Protein AF-A0A1I7VSV8-F1 (afdb_monomer)

Organism: Loa loa (NCBI:txid7209)

Structure (mmCIF, N/CA/C/O backbone):
data_AF-A0A1I7VSV8-F1
#
_entry.id   AF-A0A1I7VSV8-F1
#
loop_
_atom_site.group_PDB
_atom_site.id
_atom_site.type_symbol
_atom_site.label_atom_id
_atom_site.label_alt_id
_atom_site.label_comp_id
_atom_site.label_asym_id
_atom_site.label_entity_id
_atom_site.label_seq_id
_atom_site.pdbx_PDB_ins_code
_atom_site.Cartn_x
_atom_site.Cartn_y
_atom_site.Cartn_z
_atom_site.occupancy
_atom_site.B_iso_or_equiv
_atom_site.auth_seq_id
_atom_site.auth_comp_id
_atom_site.auth_asym_id
_atom_site.auth_atom_id
_atom_site.pdbx_PDB_model_num
ATOM 1 N N . MET A 1 1 ? 3.706 11.942 -2.261 1.00 71.25 1 MET A N 1
ATOM 2 C CA . MET A 1 1 ? 4.588 10.833 -1.847 1.00 71.25 1 MET A CA 1
ATOM 3 C C . MET A 1 1 ? 5.882 10.939 -2.636 1.00 71.25 1 MET A C 1
ATOM 5 O O . MET A 1 1 ? 5.808 10.990 -3.861 1.00 71.25 1 MET A O 1
ATOM 9 N N . SER A 1 2 ? 7.027 11.057 -1.962 1.00 89.94 2 SER A N 1
ATOM 10 C CA . SER A 1 2 ? 8.352 11.017 -2.604 1.00 89.94 2 SER A CA 1
ATOM 11 C C . SER A 1 2 ? 8.777 9.574 -2.914 1.00 89.94 2 SER A C 1
ATOM 13 O O . SER A 1 2 ? 8.179 8.629 -2.397 1.00 89.94 2 SER A O 1
ATOM 15 N N . ALA A 1 3 ? 9.815 9.396 -3.738 1.00 86.56 3 ALA A N 1
ATOM 16 C CA . ALA A 1 3 ? 10.369 8.071 -4.034 1.00 86.56 3 ALA A CA 1
ATOM 17 C C . ALA A 1 3 ? 10.862 7.356 -2.759 1.00 86.56 3 ALA A C 1
ATOM 19 O O . ALA A 1 3 ? 10.538 6.195 -2.541 1.00 86.56 3 ALA A O 1
ATOM 20 N N . GLU A 1 4 ? 11.544 8.065 -1.856 1.00 88.31 4 GLU A N 1
ATOM 21 C CA . GLU A 1 4 ? 12.018 7.512 -0.576 1.00 88.31 4 GLU A CA 1
ATOM 22 C C . GLU A 1 4 ? 10.875 7.017 0.318 1.00 88.31 4 GLU A C 1
ATOM 24 O O . GLU A 1 4 ? 10.953 5.938 0.909 1.00 88.31 4 GLU A O 1
ATOM 29 N N . GLN A 1 5 ? 9.786 7.788 0.399 1.00 89.38 5 GLN A N 1
ATOM 30 C CA . GLN A 1 5 ? 8.603 7.393 1.163 1.00 89.38 5 GLN A CA 1
ATOM 31 C C . GLN A 1 5 ? 7.984 6.112 0.600 1.00 89.38 5 GLN A C 1
ATOM 33 O O . GLN A 1 5 ? 7.582 5.244 1.377 1.00 89.38 5 GLN A O 1
ATOM 38 N N . PHE A 1 6 ? 7.946 5.975 -0.730 1.00 88.62 6 PHE A N 1
ATOM 39 C CA . PHE A 1 6 ? 7.479 4.756 -1.382 1.00 88.62 6 PHE A CA 1
ATOM 40 C C . PHE A 1 6 ? 8.386 3.566 -1.072 1.00 88.62 6 PHE A C 1
ATOM 42 O O . PHE A 1 6 ? 7.878 2.536 -0.651 1.00 88.62 6 PHE A O 1
ATOM 49 N N . VAL A 1 7 ? 9.710 3.711 -1.194 1.00 88.69 7 VAL A N 1
ATOM 50 C CA . VAL A 1 7 ? 10.678 2.641 -0.882 1.00 88.69 7 VAL A CA 1
ATOM 51 C C . VAL A 1 7 ? 10.460 2.107 0.536 1.00 88.69 7 VAL A C 1
ATOM 53 O O . VAL A 1 7 ? 10.392 0.899 0.752 1.00 88.69 7 VAL A O 1
ATOM 56 N N . GLN A 1 8 ? 10.285 3.001 1.513 1.00 89.06 8 GLN A N 1
ATOM 57 C CA . GLN A 1 8 ? 10.024 2.612 2.900 1.00 89.06 8 GLN A CA 1
ATOM 58 C C . GLN A 1 8 ? 8.656 1.941 3.080 1.00 89.06 8 GLN A C 1
ATOM 60 O O . GLN A 1 8 ? 8.535 0.979 3.836 1.00 89.06 8 GLN A O 1
ATOM 65 N N . ALA A 1 9 ? 7.612 2.432 2.408 1.00 88.75 9 ALA A N 1
ATOM 66 C CA . ALA A 1 9 ? 6.293 1.803 2.437 1.00 88.75 9 ALA A CA 1
ATOM 67 C C . ALA A 1 9 ? 6.314 0.405 1.799 1.00 88.75 9 ALA A C 1
ATOM 69 O O . ALA A 1 9 ? 5.775 -0.538 2.371 1.00 88.75 9 ALA A O 1
ATOM 70 N N . PHE A 1 10 ? 7.001 0.257 0.669 1.00 87.44 10 PHE A N 1
ATOM 71 C CA . PHE A 1 10 ? 7.140 -0.995 -0.060 1.00 87.44 10 PHE A CA 1
ATOM 72 C C . PHE A 1 10 ? 7.936 -2.041 0.729 1.00 87.44 10 PHE A C 1
ATOM 74 O O . PHE A 1 10 ? 7.523 -3.194 0.817 1.00 87.44 10 PHE A O 1
ATOM 81 N N . ARG A 1 11 ? 9.007 -1.630 1.420 1.00 87.06 11 ARG A N 1
ATOM 82 C CA . ARG A 1 11 ? 9.724 -2.500 2.367 1.00 87.06 11 ARG A CA 1
ATOM 83 C C . ARG A 1 11 ? 8.808 -3.025 3.469 1.00 87.06 11 ARG A C 1
ATOM 85 O O . ARG A 1 11 ? 8.767 -4.227 3.696 1.00 87.06 11 ARG A O 1
ATOM 92 N N . ARG A 1 12 ? 8.015 -2.153 4.106 1.00 88.44 12 ARG A N 1
ATOM 93 C CA . ARG A 1 12 ? 7.027 -2.572 5.123 1.00 88.44 12 ARG A CA 1
ATOM 94 C C . ARG A 1 12 ? 5.955 -3.495 4.548 1.00 88.44 12 ARG A C 1
ATOM 96 O O . ARG A 1 12 ? 5.458 -4.358 5.261 1.00 88.44 12 ARG A O 1
ATOM 103 N N . PHE A 1 13 ? 5.576 -3.302 3.289 1.00 86.50 13 PHE A N 1
ATOM 104 C CA . PHE A 1 13 ? 4.630 -4.176 2.606 1.00 86.50 13 PHE A CA 1
ATOM 105 C C . PHE A 1 13 ? 5.204 -5.591 2.444 1.00 86.50 13 PHE A C 1
ATOM 107 O O . PHE A 1 13 ? 4.583 -6.540 2.917 1.00 86.50 13 PHE A O 1
ATOM 114 N N . ILE A 1 14 ? 6.418 -5.725 1.900 1.00 86.62 14 ILE A N 1
ATOM 115 C CA . ILE A 1 14 ? 7.077 -7.032 1.735 1.00 86.62 14 ILE A CA 1
ATOM 116 C C . ILE A 1 14 ? 7.343 -7.699 3.083 1.00 86.62 14 ILE A C 1
ATOM 118 O O . ILE A 1 14 ? 7.122 -8.893 3.211 1.00 86.62 14 ILE A O 1
ATOM 122 N N . SER A 1 15 ? 7.766 -6.952 4.108 1.00 86.44 15 SER A N 1
ATOM 123 C CA . SER A 1 15 ? 8.036 -7.534 5.431 1.00 86.44 15 SER A CA 1
ATOM 124 C C . SER A 1 15 ? 6.798 -8.116 6.122 1.00 86.44 15 SER A C 1
ATOM 126 O O . SER A 1 15 ? 6.954 -8.946 7.012 1.00 86.44 15 SER A O 1
ATOM 128 N N . ARG A 1 16 ? 5.585 -7.668 5.766 1.00 84.12 16 ARG A N 1
ATOM 129 C CA . ARG A 1 16 ? 4.329 -8.187 6.338 1.00 84.12 16 ARG A CA 1
ATOM 130 C C . ARG A 1 16 ? 3.775 -9.379 5.561 1.00 84.12 16 ARG A C 1
ATOM 132 O O . ARG A 1 16 ? 3.114 -10.224 6.150 1.00 84.12 16 ARG A O 1
ATOM 139 N N . GLY A 1 17 ? 4.004 -9.418 4.251 1.00 78.19 17 GLY A N 1
ATOM 140 C CA . GLY A 1 17 ? 3.478 -10.445 3.359 1.00 78.19 17 GLY A CA 1
ATOM 141 C C . GLY A 1 17 ? 4.569 -11.321 2.755 1.00 78.19 17 GLY A C 1
ATOM 142 O O . GLY A 1 17 ? 5.685 -11.425 3.255 1.00 78.19 17 GLY A O 1
ATOM 143 N N . LYS A 1 18 ? 4.232 -11.956 1.635 1.00 79.06 18 LYS A N 1
ATOM 144 C CA . LYS A 1 18 ? 5.231 -12.551 0.749 1.00 79.06 18 LYS A CA 1
ATOM 145 C C . LYS A 1 18 ? 5.656 -11.521 -0.286 1.00 79.06 18 LYS A C 1
ATOM 147 O O . LYS A 1 18 ? 4.865 -10.673 -0.697 1.00 79.06 18 LYS A O 1
ATOM 152 N N . GLN A 1 19 ? 6.902 -11.633 -0.723 1.00 82.62 19 GLN A N 1
ATOM 153 C CA . GLN A 1 19 ? 7.414 -10.865 -1.843 1.00 82.62 19 GLN A CA 1
ATOM 154 C C . GLN A 1 19 ? 6.573 -11.147 -3.104 1.00 82.62 19 GLN A C 1
ATOM 156 O O . GLN A 1 19 ? 6.453 -12.313 -3.493 1.00 82.62 19 GLN A O 1
ATOM 161 N N . PRO A 1 20 ? 5.960 -10.121 -3.724 1.00 85.81 20 PRO A N 1
ATOM 162 C CA . PRO A 1 20 ? 5.209 -10.306 -4.961 1.00 85.81 20 PRO A CA 1
ATOM 163 C C . PRO A 1 20 ? 6.163 -10.633 -6.113 1.00 85.81 20 PRO A C 1
ATOM 165 O O . PRO A 1 20 ? 7.250 -10.072 -6.182 1.00 85.81 20 PRO A O 1
ATOM 168 N N . GLN A 1 21 ? 5.739 -11.510 -7.023 1.00 86.00 21 GLN A N 1
ATOM 169 C CA . GLN A 1 21 ? 6.492 -11.823 -8.245 1.00 86.00 21 GLN A CA 1
ATOM 170 C C . GLN A 1 21 ? 6.194 -10.837 -9.375 1.00 86.00 21 GLN A C 1
ATOM 172 O O . GLN A 1 21 ? 7.080 -10.517 -10.148 1.00 86.00 21 GLN A O 1
ATOM 177 N N . TYR A 1 22 ? 4.962 -10.330 -9.443 1.00 87.44 22 TYR A N 1
ATOM 178 C CA . TYR A 1 22 ? 4.508 -9.410 -10.484 1.00 87.44 22 TYR A CA 1
ATOM 179 C C . TYR A 1 22 ? 3.991 -8.133 -9.842 1.00 87.44 22 TYR A C 1
ATOM 181 O O . TYR A 1 22 ? 3.173 -8.188 -8.916 1.00 87.44 22 TYR A O 1
ATOM 189 N N . LEU A 1 23 ? 4.459 -6.986 -10.321 1.00 88.69 23 LEU A N 1
ATOM 190 C CA . LEU A 1 23 ? 3.999 -5.689 -9.854 1.00 88.69 23 LEU A CA 1
ATOM 191 C C . LEU A 1 23 ? 3.627 -4.797 -11.024 1.00 88.69 23 LEU A C 1
ATOM 193 O O . LEU A 1 23 ? 4.460 -4.490 -11.871 1.00 88.69 23 LEU A O 1
ATOM 197 N N . THR A 1 24 ? 2.394 -4.304 -11.001 1.00 88.94 24 THR A N 1
ATOM 198 C CA . THR A 1 24 ? 1.894 -3.354 -11.993 1.00 88.94 24 THR A CA 1
ATOM 199 C C . THR A 1 24 ? 1.747 -1.971 -11.367 1.00 88.94 24 THR A C 1
ATOM 201 O O . THR A 1 24 ? 1.091 -1.817 -10.334 1.00 88.94 24 THR A O 1
ATOM 204 N N . PHE A 1 25 ? 2.322 -0.954 -12.006 1.00 88.62 25 PHE A N 1
ATOM 205 C CA . PHE A 1 25 ? 2.271 0.438 -11.557 1.00 88.62 25 PHE A CA 1
ATOM 206 C C . PHE A 1 25 ? 1.823 1.400 -12.660 1.00 88.62 25 PHE A C 1
ATOM 208 O O . PHE A 1 25 ? 1.896 1.104 -13.855 1.00 88.62 25 PHE A O 1
ATOM 215 N N . ASP A 1 26 ? 1.389 2.594 -12.251 1.00 88.50 26 ASP A N 1
ATOM 216 C CA . ASP A 1 26 ? 1.205 3.706 -13.177 1.00 88.50 26 ASP A CA 1
ATOM 217 C C . ASP A 1 26 ? 2.551 4.349 -13.571 1.00 88.50 26 ASP A C 1
ATOM 219 O O . ASP A 1 26 ? 3.574 4.178 -12.907 1.00 88.50 26 ASP A O 1
ATOM 223 N N . ASN A 1 27 ? 2.559 5.128 -14.656 1.00 85.94 27 ASN A N 1
ATOM 224 C CA . ASN A 1 27 ? 3.759 5.829 -15.138 1.00 85.94 27 ASN A CA 1
ATOM 225 C C . ASN A 1 27 ? 4.144 7.069 -14.307 1.00 85.94 27 ASN A C 1
ATOM 227 O O . ASN A 1 27 ? 4.776 8.000 -14.823 1.00 85.94 27 ASN A O 1
ATOM 231 N N . ALA A 1 28 ? 3.769 7.145 -13.027 1.00 85.69 28 ALA A N 1
ATOM 232 C CA . ALA A 1 28 ? 4.209 8.244 -12.184 1.00 85.69 28 ALA A CA 1
ATOM 233 C C . ALA A 1 28 ? 5.739 8.236 -12.049 1.00 85.69 28 ALA A C 1
ATOM 235 O O . ALA A 1 28 ? 6.355 7.256 -11.626 1.00 85.69 28 ALA A O 1
ATOM 236 N N . LYS A 1 29 ? 6.365 9.387 -12.329 1.00 87.50 29 LYS A N 1
ATOM 237 C CA . LYS A 1 29 ? 7.830 9.564 -12.268 1.00 87.50 29 LYS A CA 1
ATOM 238 C C . LYS A 1 29 ? 8.433 9.095 -10.939 1.00 87.50 29 LYS A C 1
ATOM 240 O O . LYS A 1 29 ? 9.511 8.515 -10.928 1.00 87.50 29 LYS A O 1
ATOM 245 N N . ASN A 1 30 ? 7.726 9.309 -9.828 1.00 87.62 30 ASN A N 1
ATOM 246 C CA . ASN A 1 30 ? 8.195 8.915 -8.499 1.00 87.62 30 ASN A CA 1
ATOM 247 C C . ASN A 1 30 ? 8.279 7.392 -8.332 1.00 87.62 30 ASN A 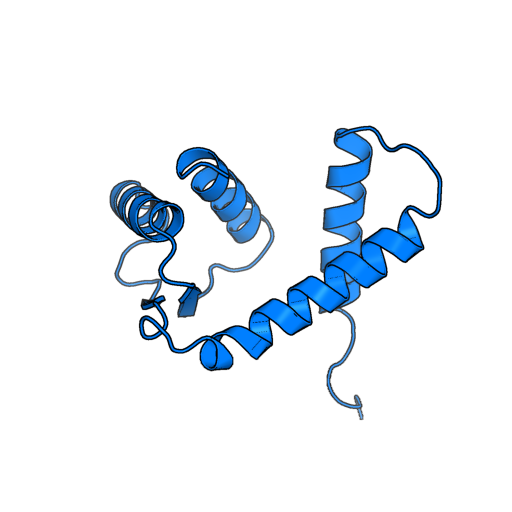C 1
ATOM 249 O O . ASN A 1 30 ? 9.185 6.925 -7.650 1.00 87.62 30 ASN A O 1
ATOM 253 N N . LEU A 1 31 ? 7.367 6.633 -8.950 1.00 85.50 31 LEU A N 1
ATOM 254 C CA . LEU A 1 31 ? 7.362 5.168 -8.905 1.00 85.50 31 LEU A CA 1
ATOM 255 C C . LEU A 1 31 ? 8.463 4.587 -9.790 1.00 85.50 31 LEU A C 1
ATOM 257 O O . LEU A 1 31 ? 9.165 3.682 -9.359 1.00 85.50 31 LEU A O 1
ATOM 261 N N . ILE A 1 32 ? 8.681 5.177 -10.968 1.00 86.31 32 ILE A N 1
ATOM 262 C CA . ILE A 1 32 ? 9.785 4.802 -11.865 1.00 86.31 32 ILE A CA 1
ATOM 263 C C . ILE A 1 32 ? 11.143 5.040 -11.191 1.00 86.31 32 ILE A C 1
ATOM 265 O O . ILE A 1 32 ? 12.055 4.227 -11.305 1.00 86.31 32 ILE A O 1
ATOM 269 N N . THR A 1 33 ? 11.311 6.159 -10.483 1.00 87.88 33 THR A N 1
ATOM 270 C CA . THR A 1 33 ? 12.543 6.404 -9.723 1.00 87.88 33 THR A CA 1
ATOM 271 C C . THR A 1 33 ? 12.676 5.421 -8.563 1.00 87.88 33 THR A C 1
ATOM 273 O O . THR A 1 33 ? 13.759 4.899 -8.322 1.00 87.88 33 THR A O 1
ATOM 276 N N . ALA A 1 34 ? 11.588 5.144 -7.844 1.00 86.88 34 ALA A N 1
ATOM 277 C CA . ALA A 1 34 ? 11.636 4.260 -6.689 1.00 86.88 34 ALA A CA 1
ATOM 278 C C . ALA A 1 34 ? 11.884 2.787 -7.053 1.00 86.88 34 ALA A C 1
ATOM 280 O O . ALA A 1 34 ? 12.579 2.107 -6.302 1.00 86.88 34 ALA A O 1
ATOM 281 N N . SER A 1 35 ? 11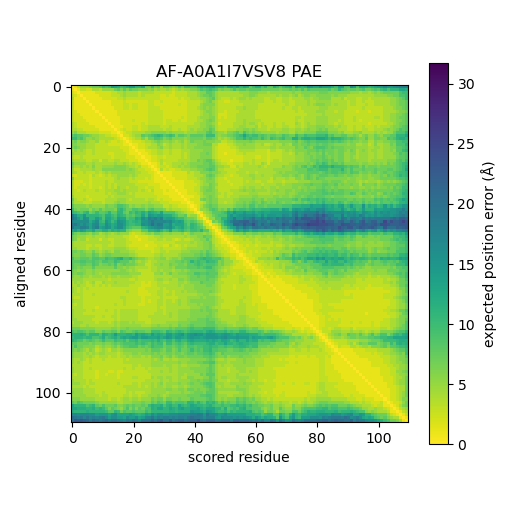.375 2.304 -8.192 1.00 84.44 35 SER A N 1
ATOM 282 C CA . SER A 1 35 ? 11.656 0.944 -8.672 1.00 84.44 35 SER A CA 1
ATOM 283 C C . SER A 1 35 ? 13.146 0.753 -8.947 1.00 84.44 35 SER A C 1
ATOM 285 O O . SER A 1 35 ? 13.729 -0.223 -8.485 1.00 84.44 35 SER A O 1
ATOM 287 N N . LYS A 1 36 ? 13.800 1.738 -9.579 1.00 84.62 36 LYS A N 1
ATOM 288 C CA . LYS A 1 36 ? 15.258 1.735 -9.787 1.00 84.62 36 LYS A CA 1
ATOM 289 C C . LYS A 1 36 ? 16.024 1.662 -8.466 1.00 84.62 36 LYS A C 1
ATOM 291 O O . LYS A 1 36 ? 16.894 0.814 -8.315 1.00 84.62 36 LYS A O 1
ATOM 296 N N . VAL A 1 37 ? 15.641 2.483 -7.485 1.00 86.62 37 VAL A N 1
ATOM 297 C CA . VAL A 1 37 ? 16.261 2.478 -6.146 1.00 86.62 37 VAL A CA 1
ATOM 298 C C . VAL A 1 37 ? 16.081 1.128 -5.441 1.00 86.62 37 VAL A C 1
ATOM 300 O O . VAL A 1 37 ? 16.988 0.656 -4.757 1.00 86.62 37 VAL A O 1
ATOM 303 N N . LEU A 1 38 ? 14.919 0.486 -5.584 1.00 82.31 38 LEU A N 1
ATOM 304 C CA . LEU A 1 38 ? 14.648 -0.814 -4.966 1.00 82.31 38 LEU A CA 1
ATOM 305 C C . LEU A 1 38 ? 15.502 -1.930 -5.565 1.00 82.31 38 LEU A C 1
ATOM 307 O O . LEU A 1 38 ? 16.055 -2.725 -4.800 1.00 82.31 38 LEU A O 1
ATOM 311 N N . VAL A 1 39 ? 15.650 -1.925 -6.890 1.00 79.12 39 VAL A N 1
ATOM 312 C CA . VAL A 1 39 ? 16.527 -2.832 -7.637 1.00 79.12 39 VAL A CA 1
ATOM 313 C C . VAL A 1 39 ? 17.988 -2.639 -7.230 1.00 79.12 39 VAL A C 1
ATOM 315 O O . VAL A 1 39 ? 18.664 -3.601 -6.878 1.00 79.12 39 VAL A O 1
ATOM 318 N N . GLU A 1 40 ? 18.467 -1.394 -7.180 1.00 79.81 40 GLU A N 1
ATOM 319 C CA . GLU A 1 40 ? 19.838 -1.070 -6.755 1.00 79.81 40 GLU A CA 1
ATOM 320 C C . GLU A 1 40 ? 20.117 -1.476 -5.300 1.00 79.81 40 GLU A C 1
ATOM 322 O O . GLU A 1 40 ? 21.230 -1.865 -4.958 1.00 79.81 40 GLU A O 1
ATOM 327 N N . SER A 1 41 ? 19.104 -1.411 -4.431 1.00 74.25 41 SER A N 1
ATOM 328 C CA . SER A 1 41 ? 19.241 -1.758 -3.014 1.00 74.25 41 SER A CA 1
ATOM 329 C C . SER A 1 41 ? 19.212 -3.262 -2.710 1.00 74.25 41 SER A C 1
ATOM 331 O O . SER A 1 41 ? 19.234 -3.628 -1.535 1.00 74.25 41 SER A O 1
ATOM 333 N N . GLY A 1 42 ? 19.091 -4.129 -3.725 1.00 68.88 42 GLY A N 1
ATOM 334 C CA . GLY A 1 42 ? 19.017 -5.588 -3.561 1.00 68.88 42 GLY A CA 1
ATOM 335 C C . GLY A 1 42 ? 17.764 -6.089 -2.828 1.00 68.88 42 GLY A C 1
ATOM 336 O O . GLY A 1 42 ? 17.651 -7.267 -2.526 1.00 68.88 42 GLY A O 1
ATOM 337 N N . THR A 1 43 ? 16.807 -5.203 -2.520 1.00 64.56 43 THR A N 1
ATOM 338 C CA . THR A 1 43 ? 15.524 -5.574 -1.886 1.00 64.56 43 THR A CA 1
ATOM 339 C C . THR A 1 43 ? 14.550 -6.181 -2.904 1.00 64.56 43 THR A C 1
ATOM 341 O O . THR A 1 43 ? 13.625 -6.899 -2.541 1.00 64.56 43 THR A O 1
ATOM 344 N N . ALA A 1 44 ? 14.752 -5.863 -4.180 1.00 60.84 44 ALA A N 1
ATOM 345 C CA . ALA A 1 44 ? 14.056 -6.439 -5.314 1.00 60.84 44 ALA A CA 1
ATOM 346 C C . ALA A 1 44 ? 15.135 -6.934 -6.280 1.00 60.84 44 ALA A C 1
ATOM 348 O O . ALA A 1 44 ? 15.531 -6.208 -7.188 1.00 60.84 44 ALA A O 1
ATOM 349 N N . GLU A 1 45 ? 15.696 -8.119 -6.034 1.00 57.41 45 GLU A N 1
ATOM 350 C CA . GLU A 1 45 ? 16.580 -8.739 -7.024 1.00 57.41 45 GLU A CA 1
ATOM 351 C C . GLU A 1 45 ? 15.794 -8.853 -8.338 1.00 57.41 45 GLU A C 1
ATOM 353 O O . GLU A 1 45 ? 14.681 -9.384 -8.339 1.00 57.41 45 GLU A O 1
ATOM 358 N N . ASN A 1 46 ? 16.338 -8.326 -9.442 1.00 52.41 46 ASN A N 1
ATOM 359 C CA . ASN A 1 46 ? 15.671 -8.287 -10.756 1.00 52.41 46 ASN A CA 1
ATOM 360 C C . ASN A 1 46 ? 15.189 -9.664 -11.242 1.00 52.41 46 ASN A C 1
ATOM 362 O O . ASN A 1 46 ? 14.329 -9.733 -12.108 1.00 52.41 46 ASN A O 1
ATOM 366 N N . GLU A 1 47 ? 15.731 -10.753 -10.696 1.00 55.22 47 GLU A N 1
ATOM 367 C CA . GLU A 1 47 ? 15.336 -12.126 -11.026 1.00 55.22 47 GLU A CA 1
ATOM 368 C C . GLU A 1 47 ? 14.073 -12.593 -10.277 1.00 55.22 47 GLU A C 1
ATOM 370 O O . GLU A 1 47 ? 13.526 -13.649 -10.581 1.00 55.22 47 GLU A O 1
ATOM 375 N N . THR A 1 48 ? 13.597 -11.819 -9.295 1.00 67.62 48 THR A N 1
ATOM 376 C CA . THR A 1 48 ? 12.514 -12.216 -8.377 1.00 67.62 48 THR A CA 1
ATOM 377 C C . THR A 1 48 ? 11.243 -11.373 -8.490 1.00 67.62 48 THR A C 1
ATOM 379 O O . THR A 1 48 ? 10.212 -11.780 -7.953 1.00 67.62 48 THR A O 1
ATOM 382 N N . MET A 1 49 ? 11.297 -10.209 -9.150 1.00 79.81 49 MET A N 1
ATOM 383 C CA . MET A 1 49 ? 10.155 -9.304 -9.320 1.00 79.81 49 MET A CA 1
ATOM 384 C C . MET A 1 49 ? 10.096 -8.723 -10.737 1.00 79.81 49 MET A C 1
ATOM 386 O O . MET A 1 49 ? 10.980 -7.965 -11.135 1.00 79.81 49 MET A O 1
ATOM 390 N N . ASP A 1 50 ? 8.994 -8.970 -11.436 1.00 84.38 50 ASP A N 1
ATOM 391 C CA . ASP A 1 50 ? 8.671 -8.370 -12.725 1.00 84.38 50 ASP A CA 1
ATOM 392 C C . ASP A 1 50 ? 7.906 -7.055 -12.521 1.00 84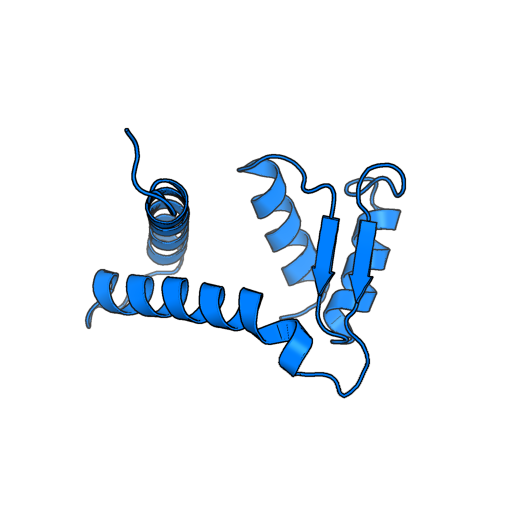.38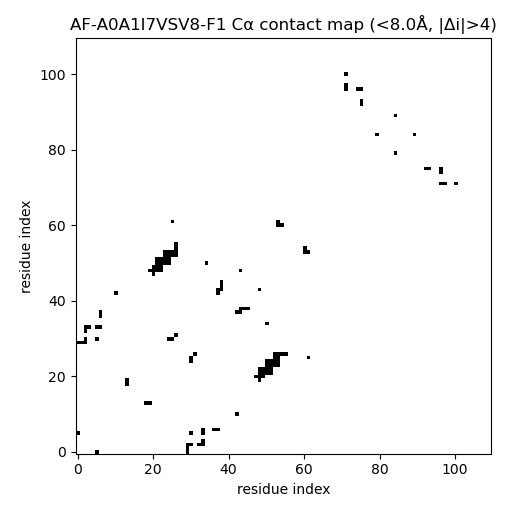 50 ASP A C 1
ATOM 394 O O . ASP A 1 50 ? 6.764 -7.033 -12.049 1.00 84.38 50 ASP A O 1
ATOM 398 N N . TRP A 1 51 ? 8.551 -5.940 -12.872 1.00 85.38 51 TRP A N 1
ATOM 399 C CA . TRP A 1 51 ? 7.973 -4.597 -12.794 1.00 85.38 51 TRP A CA 1
ATOM 400 C C . TRP A 1 51 ? 7.350 -4.206 -14.136 1.00 85.38 51 TRP A C 1
ATOM 402 O O . TRP A 1 51 ? 8.060 -3.950 -15.108 1.00 85.38 51 TRP A O 1
ATOM 412 N N . GLU A 1 52 ? 6.026 -4.087 -14.175 1.00 88.19 52 GLU A N 1
ATOM 413 C CA . GLU A 1 52 ? 5.271 -3.635 -15.339 1.00 88.19 52 GLU A CA 1
ATOM 414 C C . GLU A 1 52 ? 4.686 -2.238 -15.097 1.00 88.19 52 GLU A C 1
ATOM 416 O O . GLU A 1 52 ? 4.031 -1.969 -14.089 1.00 88.19 52 GLU A O 1
ATOM 421 N N . PHE A 1 53 ? 4.896 -1.334 -16.051 1.00 89.44 53 PHE A N 1
ATOM 422 C CA . PHE A 1 53 ? 4.264 -0.020 -16.055 1.00 89.44 53 PHE A CA 1
ATOM 423 C C . PHE A 1 53 ? 3.190 0.017 -17.138 1.00 89.44 53 PHE A C 1
ATOM 425 O O . PHE A 1 53 ? 3.443 -0.383 -18.275 1.00 89.44 53 PHE A O 1
ATOM 432 N N . ILE A 1 54 ? 1.996 0.507 -16.795 1.00 90.06 54 ILE A N 1
ATOM 433 C CA . ILE A 1 54 ? 0.882 0.597 -17.753 1.00 90.06 54 ILE A CA 1
ATOM 434 C C . ILE A 1 54 ? 1.248 1.467 -18.960 1.00 90.06 54 ILE A C 1
ATOM 436 O O . ILE A 1 54 ? 2.162 2.288 -18.909 1.00 90.06 54 ILE A O 1
ATOM 440 N N . THR A 1 55 ? 0.496 1.359 -20.051 1.00 88.88 55 THR A N 1
ATOM 441 C CA . THR A 1 55 ? 0.734 2.199 -21.229 1.00 88.88 55 THR A CA 1
ATOM 442 C C . THR A 1 55 ? 0.409 3.670 -20.909 1.00 88.88 55 THR A C 1
ATOM 444 O O . THR A 1 55 ? -0.644 3.956 -20.327 1.00 88.88 55 THR A O 1
ATOM 447 N N . PRO A 1 56 ? 1.273 4.646 -21.265 1.00 86.06 56 PRO A N 1
ATOM 448 C CA . PRO A 1 56 ? 0.952 6.061 -21.094 1.00 86.06 56 PRO A CA 1
ATOM 449 C C . PRO A 1 56 ? -0.369 6.418 -21.788 1.00 86.06 56 PRO A C 1
ATOM 451 O O . PRO A 1 56 ? -0.554 6.131 -22.966 1.00 86.06 56 PRO A O 1
ATOM 454 N N . GLY A 1 57 ? -1.292 7.054 -21.062 1.00 81.88 57 GLY A N 1
ATOM 455 C CA . GLY A 1 57 ? -2.604 7.422 -21.606 1.00 81.88 57 GLY A CA 1
ATOM 456 C C . GLY A 1 57 ? -3.637 6.289 -21.640 1.00 81.88 57 GLY A C 1
ATOM 457 O O . GLY A 1 57 ? -4.710 6.494 -22.202 1.00 81.88 57 GLY A O 1
ATOM 458 N N . ALA A 1 58 ? -3.358 5.139 -21.011 1.00 86.38 58 ALA A N 1
ATOM 459 C CA . ALA A 1 58 ? -4.288 4.017 -20.876 1.00 86.38 58 ALA A CA 1
ATOM 460 C C . ALA A 1 58 ? -4.838 3.860 -19.438 1.00 86.38 58 ALA A C 1
ATOM 462 O O . ALA A 1 58 ? -4.518 2.884 -18.756 1.00 86.38 58 ALA A O 1
ATOM 463 N N . PRO A 1 59 ? -5.680 4.790 -18.936 1.00 80.81 59 PRO A N 1
ATOM 464 C CA . PRO A 1 59 ? -6.156 4.765 -17.547 1.00 80.81 59 PRO A CA 1
ATOM 465 C C . PRO A 1 59 ? -6.999 3.526 -17.210 1.00 80.81 59 PRO A C 1
ATOM 467 O O . PRO A 1 59 ? -7.050 3.112 -16.058 1.00 80.81 59 PRO A O 1
ATOM 470 N N . TRP A 1 60 ? -7.625 2.888 -18.204 1.00 85.94 60 TRP A N 1
ATOM 471 C CA . TRP A 1 60 ? -8.439 1.685 -17.995 1.00 85.94 60 TRP A CA 1
ATOM 472 C C . TRP A 1 60 ? -7.630 0.494 -17.464 1.00 85.94 60 TRP A C 1
ATOM 474 O O . TRP A 1 60 ? -8.191 -0.346 -16.764 1.00 85.94 60 TRP A O 1
ATOM 484 N N . GLN A 1 61 ? -6.319 0.433 -17.738 1.00 87.19 61 GLN A N 1
ATOM 485 C CA . GLN A 1 61 ? -5.437 -0.603 -17.184 1.00 87.19 61 GLN A CA 1
ATOM 486 C C . GLN A 1 61 ? -5.302 -0.485 -15.658 1.00 87.19 61 GLN A C 1
ATOM 488 O O . GLN A 1 61 ? -4.954 -1.457 -14.995 1.00 87.19 61 GLN A O 1
ATOM 493 N N . GLY A 1 62 ? -5.618 0.684 -15.093 1.00 87.94 62 GLY A N 1
ATOM 494 C CA . GLY A 1 62 ? -5.531 0.942 -13.663 1.00 87.94 62 GLY A CA 1
ATOM 495 C C . GLY A 1 62 ? -6.772 0.619 -12.837 1.00 87.94 62 GLY A C 1
ATOM 496 O O . GLY A 1 62 ? -6.724 0.665 -11.607 1.00 87.94 62 GLY A O 1
ATOM 497 N N . GLY A 1 63 ? -7.885 0.253 -13.480 1.00 90.31 63 GLY A N 1
ATOM 498 C CA . GLY A 1 63 ? -9.178 0.140 -12.800 1.00 90.31 63 GLY A CA 1
ATOM 499 C C . GLY A 1 63 ? -9.196 -0.860 -11.637 1.00 90.31 63 GLY A C 1
ATOM 500 O O . GLY A 1 63 ? -9.904 -0.649 -10.652 1.00 90.31 63 GLY A O 1
ATOM 501 N N . VAL A 1 64 ? -8.393 -1.927 -11.706 1.00 88.50 64 VAL A N 1
ATOM 502 C CA . VAL A 1 64 ? -8.332 -2.962 -10.660 1.00 88.50 64 VAL A CA 1
ATOM 503 C C . VAL A 1 64 ? -7.743 -2.409 -9.360 1.00 88.50 64 VAL A C 1
ATOM 505 O O . VAL A 1 64 ? -8.379 -2.511 -8.306 1.00 88.50 64 VAL A O 1
ATOM 508 N N . TYR A 1 65 ? -6.562 -1.781 -9.411 1.00 89.50 65 TYR A N 1
ATOM 509 C CA . TYR A 1 65 ? -5.960 -1.209 -8.205 1.00 89.50 65 TYR A CA 1
ATOM 510 C C . TYR A 1 65 ? -6.744 0.016 -7.713 1.00 89.50 65 TYR A C 1
ATOM 512 O O . TYR A 1 65 ? -6.866 0.210 -6.505 1.00 89.50 65 TYR A O 1
ATOM 520 N N . GLU A 1 66 ? -7.355 0.807 -8.602 1.00 92.12 66 GLU A N 1
ATOM 521 C CA . GLU A 1 66 ? -8.233 1.917 -8.207 1.00 92.12 66 GLU A CA 1
ATOM 522 C C . GLU A 1 66 ? -9.462 1.419 -7.441 1.00 92.12 66 GLU A C 1
ATOM 524 O O . GLU A 1 66 ? -9.844 1.993 -6.413 1.00 92.12 66 GLU A O 1
ATOM 529 N N . ARG A 1 67 ? -10.054 0.307 -7.893 1.00 92.88 67 ARG A N 1
ATOM 530 C CA . ARG A 1 67 ? -11.168 -0.341 -7.202 1.00 92.88 67 ARG A CA 1
ATOM 531 C C . ARG A 1 67 ? -10.755 -0.820 -5.813 1.00 92.88 67 ARG A C 1
ATOM 533 O O . ARG A 1 67 ? -11.488 -0.554 -4.859 1.00 92.88 67 ARG A O 1
ATOM 540 N N . MET A 1 68 ? -9.588 -1.453 -5.684 1.00 91.75 68 MET A N 1
ATOM 541 C CA . MET A 1 68 ? -9.047 -1.890 -4.389 1.00 91.75 68 MET A CA 1
ATOM 542 C C . MET A 1 68 ? -8.772 -0.715 -3.447 1.00 91.75 68 MET A C 1
ATOM 544 O O . MET A 1 68 ? -9.178 -0.747 -2.286 1.00 91.75 68 MET A O 1
ATOM 548 N N . VAL A 1 69 ? -8.190 0.379 -3.950 1.00 92.94 69 VAL A N 1
ATOM 549 C CA . VAL A 1 69 ? -8.018 1.622 -3.179 1.00 92.94 69 VAL A CA 1
ATOM 550 C C . VAL A 1 69 ? -9.369 2.156 -2.692 1.00 92.94 69 VAL A C 1
ATOM 552 O O . VAL A 1 69 ? -9.477 2.631 -1.559 1.00 92.94 69 VAL A O 1
ATOM 555 N N . GLY A 1 70 ? -10.415 2.057 -3.516 1.00 95.25 70 GLY A N 1
ATOM 556 C CA . GLY A 1 70 ? -11.784 2.399 -3.135 1.00 95.25 70 GLY A CA 1
ATOM 557 C C . GLY A 1 70 ? -12.319 1.553 -1.974 1.00 95.25 70 GLY A C 1
ATOM 558 O O . GLY A 1 70 ? -12.910 2.108 -1.046 1.00 95.25 70 GLY A O 1
ATOM 559 N N . VAL A 1 71 ? -12.073 0.239 -1.988 1.00 94.19 71 VAL A N 1
ATOM 560 C CA . VAL A 1 71 ? -12.449 -0.673 -0.892 1.00 94.19 71 VAL A CA 1
ATOM 561 C C . VAL A 1 71 ? -11.741 -0.278 0.402 1.00 94.19 71 VAL A C 1
ATOM 563 O O . VAL A 1 71 ? -12.413 -0.038 1.404 1.00 94.19 71 VAL A O 1
ATOM 566 N N . VAL A 1 72 ? -10.415 -0.108 0.370 1.00 94.00 72 VAL A N 1
ATOM 567 C CA . VAL A 1 72 ? -9.615 0.268 1.549 1.00 94.00 72 VAL A CA 1
ATOM 568 C C . VAL A 1 72 ? -10.081 1.605 2.127 1.00 94.00 72 VAL A C 1
ATOM 570 O O . VAL A 1 72 ? -10.362 1.700 3.320 1.00 94.00 72 VAL A O 1
ATOM 573 N N . LYS A 1 73 ? -10.234 2.642 1.291 1.00 93.75 73 LYS A N 1
ATOM 574 C CA . LYS A 1 73 ? -10.712 3.964 1.736 1.00 93.75 73 LYS A CA 1
ATOM 575 C C . LYS A 1 73 ? -12.122 3.901 2.316 1.00 93.75 73 LYS A C 1
ATOM 577 O O . LYS A 1 73 ? -12.411 4.588 3.295 1.00 93.75 73 LYS A O 1
ATOM 582 N N . GLY A 1 74 ? -13.000 3.100 1.714 1.00 95.00 74 GLY A N 1
ATOM 583 C CA . GLY A 1 74 ? -14.359 2.888 2.200 1.00 95.00 74 GLY A CA 1
ATOM 584 C C . GLY A 1 74 ? -14.377 2.235 3.581 1.00 95.00 74 GLY A C 1
ATOM 585 O O . GLY A 1 74 ? -15.059 2.732 4.478 1.00 95.00 74 GLY A O 1
ATOM 586 N N . SER A 1 75 ? -13.602 1.166 3.765 1.00 94.12 75 SER A N 1
ATOM 587 C CA . SER A 1 75 ? -13.457 0.480 5.052 1.00 94.12 75 SER A CA 1
ATOM 588 C C . SER A 1 75 ? -12.832 1.389 6.106 1.00 94.12 75 SER A C 1
ATOM 590 O O . SER A 1 75 ? -13.368 1.502 7.206 1.00 94.12 75 SER A O 1
ATOM 592 N N . LEU A 1 76 ? -11.786 2.136 5.742 1.00 93.94 76 LEU A N 1
ATOM 593 C CA . LEU A 1 76 ? -11.143 3.104 6.624 1.00 93.94 76 LEU A CA 1
ATOM 594 C C . LEU A 1 76 ? -12.131 4.182 7.080 1.00 93.94 76 LEU A C 1
ATOM 596 O O . LEU A 1 76 ? -12.272 4.427 8.271 1.00 93.94 76 LEU A O 1
ATOM 600 N N . ARG A 1 77 ? -12.897 4.784 6.162 1.00 93.19 77 ARG A N 1
ATOM 601 C CA . ARG A 1 77 ? -13.901 5.800 6.519 1.00 93.19 77 ARG A CA 1
ATOM 602 C C . ARG A 1 77 ? -14.967 5.258 7.477 1.00 93.19 77 ARG A C 1
ATOM 604 O O . ARG A 1 77 ? -15.385 5.981 8.378 1.00 93.19 77 ARG A O 1
ATOM 611 N N . LYS A 1 78 ? -15.401 4.008 7.288 1.00 92.69 78 LYS A N 1
ATOM 612 C CA . LYS A 1 78 ? -16.363 3.343 8.181 1.00 92.69 78 LYS A CA 1
ATOM 613 C C . LYS A 1 78 ? -15.764 3.054 9.557 1.00 92.69 78 LYS A C 1
ATOM 615 O O . LYS A 1 78 ? -16.456 3.249 10.548 1.00 92.69 78 LYS A O 1
ATOM 620 N N . ALA A 1 79 ? -14.503 2.631 9.614 1.00 91.88 79 ALA A N 1
ATOM 621 C CA . ALA A 1 79 ? -13.825 2.307 10.864 1.00 91.88 79 ALA A CA 1
ATOM 622 C C . ALA A 1 79 ? -13.480 3.558 11.696 1.00 91.88 79 ALA A C 1
ATOM 624 O O . ALA A 1 79 ? -13.679 3.568 12.907 1.00 91.88 79 ALA A O 1
ATOM 625 N N . ILE A 1 80 ? -13.017 4.636 11.051 1.00 93.56 80 ILE A N 1
ATOM 626 C CA . ILE A 1 80 ? -12.666 5.900 11.724 1.00 93.56 80 ILE A CA 1
ATOM 627 C C . ILE A 1 80 ? -13.920 6.653 12.204 1.00 93.56 80 ILE A C 1
ATOM 629 O O . ILE A 1 80 ? -13.942 7.226 13.299 1.00 93.56 80 ILE A O 1
ATOM 633 N N . GLY A 1 81 ? -14.965 6.700 11.372 1.00 89.19 81 GLY A N 1
ATOM 634 C CA . GLY A 1 81 ? -16.137 7.536 11.620 1.00 89.19 81 GLY A CA 1
ATOM 635 C C . GLY A 1 81 ? -15.780 9.028 11.629 1.00 89.19 81 GLY A C 1
ATOM 636 O O . GLY A 1 81 ? -15.261 9.554 10.646 1.00 89.19 81 GLY A O 1
ATOM 637 N N . THR A 1 82 ? -16.079 9.720 12.732 1.00 88.38 82 THR A N 1
ATOM 638 C CA . THR A 1 82 ? -15.828 11.164 12.922 1.00 88.38 82 THR A CA 1
ATOM 639 C C . THR A 1 82 ? -14.689 11.469 13.900 1.00 88.38 82 THR A C 1
ATOM 641 O O . THR A 1 82 ? -14.449 12.633 14.219 1.00 88.38 82 THR A O 1
ATOM 644 N N . LYS A 1 83 ? -13.987 10.446 14.404 1.00 85.88 83 LYS A N 1
ATOM 645 C CA . LYS A 1 83 ? -12.950 10.621 15.427 1.00 85.88 83 LYS A CA 1
ATOM 646 C C . LYS A 1 83 ? -11.618 11.053 14.799 1.00 85.88 83 LYS A C 1
ATOM 648 O O . LYS A 1 83 ? -11.202 10.455 13.806 1.00 85.88 83 LYS A O 1
ATOM 653 N N . PRO A 1 84 ? -10.912 12.042 15.374 1.00 85.69 84 PRO A N 1
ATOM 654 C CA . PRO A 1 84 ? -9.534 12.305 14.992 1.00 85.69 84 PRO A CA 1
ATOM 655 C C . PRO A 1 84 ? -8.647 11.155 15.485 1.00 85.69 84 PRO A C 1
ATOM 657 O O . PRO A 1 84 ? -8.722 10.766 16.650 1.00 85.69 84 PRO A O 1
ATOM 660 N N . LEU A 1 85 ? -7.805 10.623 14.602 1.00 88.50 85 LEU A N 1
ATOM 661 C CA . LEU A 1 85 ? -6.824 9.593 14.937 1.00 88.50 85 LEU A CA 1
ATOM 662 C C . LEU A 1 85 ? -5.426 10.186 14.944 1.00 88.50 85 LEU A C 1
ATOM 664 O O . LEU A 1 85 ? -5.076 11.018 14.102 1.00 88.50 85 LEU A O 1
ATOM 668 N N . ASN A 1 86 ? -4.617 9.724 15.891 1.00 93.38 86 ASN A N 1
ATOM 669 C CA . ASN A 1 86 ? -3.192 9.992 15.862 1.00 93.38 86 ASN A CA 1
ATOM 670 C C . ASN A 1 86 ? -2.518 9.095 14.796 1.00 93.38 86 ASN A C 1
ATOM 672 O O . ASN A 1 86 ? -3.096 8.125 14.303 1.00 93.38 86 ASN A O 1
ATOM 676 N N . ASN A 1 87 ? -1.273 9.409 14.431 1.00 89.69 87 ASN A N 1
ATOM 677 C CA . ASN A 1 87 ? -0.570 8.665 13.381 1.00 89.69 87 ASN A CA 1
ATOM 678 C C . ASN A 1 87 ? -0.311 7.189 13.746 1.00 89.69 87 ASN A C 1
ATOM 680 O O . ASN A 1 87 ? -0.262 6.345 12.860 1.00 89.69 87 ASN A O 1
ATOM 684 N N . ARG A 1 88 ? -0.138 6.868 15.035 1.00 92.81 88 ARG A N 1
ATOM 685 C CA . ARG A 1 88 ? 0.102 5.487 15.484 1.00 92.81 88 ARG A CA 1
ATOM 686 C C . ARG A 1 88 ? -1.160 4.646 15.331 1.00 92.81 88 ARG A C 1
ATOM 688 O O . ARG A 1 88 ? -1.102 3.595 14.708 1.00 92.81 88 ARG A O 1
ATOM 695 N N . ASP A 1 89 ? -2.285 5.161 15.811 1.00 92.25 89 ASP A N 1
ATOM 696 C CA . ASP A 1 89 ? -3.588 4.511 15.722 1.00 92.25 89 ASP A CA 1
ATOM 697 C C . ASP A 1 89 ? -3.997 4.326 14.258 1.00 92.25 89 ASP A C 1
ATOM 699 O O . ASP A 1 89 ? -4.531 3.284 13.894 1.00 92.25 89 ASP A O 1
ATOM 703 N N . LEU A 1 90 ? -3.695 5.303 13.391 1.00 91.94 90 LEU A N 1
ATOM 704 C CA . LEU A 1 90 ? -3.943 5.175 11.955 1.00 91.94 90 LEU A CA 1
ATOM 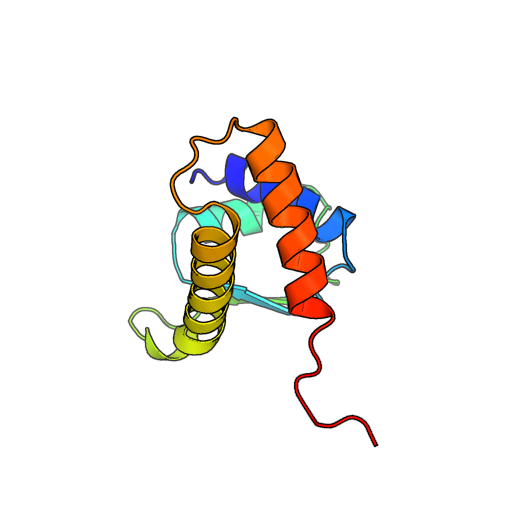705 C C . LEU A 1 90 ? -3.127 4.035 11.331 1.00 91.94 90 LEU A C 1
ATOM 707 O O . LEU A 1 90 ? -3.663 3.284 10.521 1.00 91.94 90 LEU A O 1
ATOM 711 N N . ILE A 1 91 ? -1.846 3.900 11.689 1.00 90.94 91 ILE A N 1
ATOM 712 C CA . ILE A 1 91 ? -0.997 2.809 11.191 1.00 90.94 91 ILE A CA 1
ATOM 713 C C . ILE A 1 91 ? -1.552 1.458 11.648 1.00 90.94 91 ILE A C 1
ATOM 715 O O . ILE A 1 91 ? -1.685 0.562 10.818 1.00 90.94 91 ILE A O 1
ATOM 719 N N . THR A 1 92 ? -1.908 1.324 12.928 1.00 92.62 92 THR A N 1
ATOM 720 C CA . THR A 1 92 ? -2.514 0.096 13.462 1.00 92.62 92 THR A CA 1
ATOM 721 C C . THR A 1 92 ? -3.801 -0.244 12.719 1.00 92.62 92 THR A C 1
ATOM 723 O O . THR A 1 92 ? -3.931 -1.349 12.202 1.00 92.62 92 THR A O 1
ATOM 726 N N . LEU A 1 93 ? -4.695 0.732 12.559 1.00 93.69 93 LEU A N 1
ATOM 727 C CA . LEU A 1 93 ? -5.969 0.532 11.878 1.00 93.69 93 LEU A CA 1
ATOM 728 C C . LEU A 1 93 ? -5.793 0.106 10.416 1.00 93.69 93 LEU A C 1
ATOM 730 O O . LEU A 1 93 ? -6.543 -0.723 9.912 1.00 93.69 93 LEU A O 1
ATOM 734 N N . VAL A 1 94 ? -4.808 0.668 9.711 1.00 92.69 94 VAL A N 1
ATOM 735 C CA . VAL A 1 94 ? -4.511 0.264 8.329 1.00 92.69 94 VAL A CA 1
ATOM 736 C C . VAL A 1 94 ? -4.034 -1.187 8.269 1.00 92.69 94 VAL A C 1
ATOM 738 O O . VAL A 1 94 ? -4.408 -1.888 7.335 1.00 92.69 94 VAL A O 1
ATOM 741 N N . ILE A 1 95 ? -3.245 -1.644 9.245 1.00 92.38 95 ILE A N 1
ATOM 742 C CA . ILE A 1 95 ? -2.779 -3.036 9.305 1.00 92.38 95 ILE A CA 1
ATOM 743 C C . ILE A 1 95 ? -3.948 -3.988 9.584 1.00 92.38 95 ILE A C 1
ATOM 745 O O . ILE A 1 95 ? -4.089 -4.975 8.872 1.00 92.38 95 ILE A O 1
ATOM 749 N N . GLU A 1 96 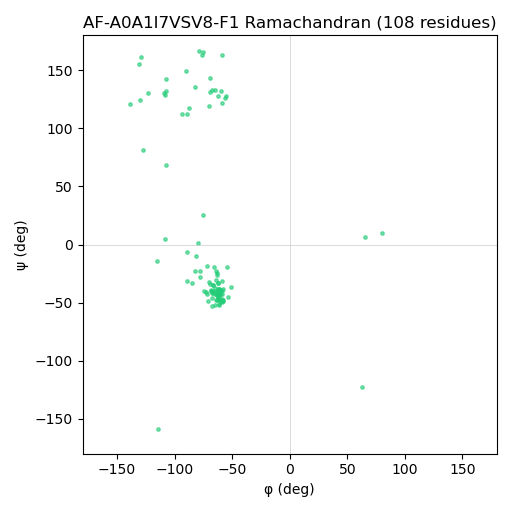? -4.812 -3.669 10.548 1.00 93.44 96 GLU A N 1
ATOM 750 C CA . GLU A 1 96 ? -6.009 -4.471 10.851 1.00 93.44 96 GLU A CA 1
ATOM 751 C C . GLU A 1 96 ? -6.950 -4.561 9.639 1.00 93.44 96 GLU A C 1
ATOM 753 O O . GLU A 1 96 ? -7.473 -5.622 9.309 1.00 93.44 96 GLU A O 1
ATOM 758 N N . LEU A 1 97 ? -7.145 -3.448 8.926 1.00 93.38 97 LEU A N 1
ATOM 759 C CA . LEU A 1 97 ? -7.967 -3.425 7.717 1.00 93.38 97 LEU A CA 1
ATOM 760 C C . LEU A 1 97 ? -7.365 -4.236 6.567 1.00 93.38 97 LEU A C 1
ATOM 762 O O . LEU A 1 97 ? -8.121 -4.805 5.785 1.00 93.38 97 LEU A O 1
ATOM 766 N N . ASP A 1 98 ? -6.039 -4.262 6.441 1.00 90.75 98 ASP A N 1
ATOM 767 C CA . ASP A 1 98 ? -5.332 -5.065 5.440 1.00 90.75 98 ASP A 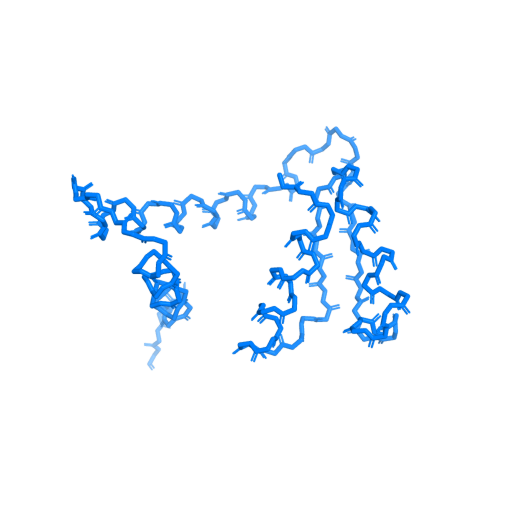CA 1
ATOM 768 C C . ASP A 1 98 ? -5.624 -6.558 5.651 1.00 90.75 98 ASP A C 1
ATOM 770 O O . ASP A 1 98 ? -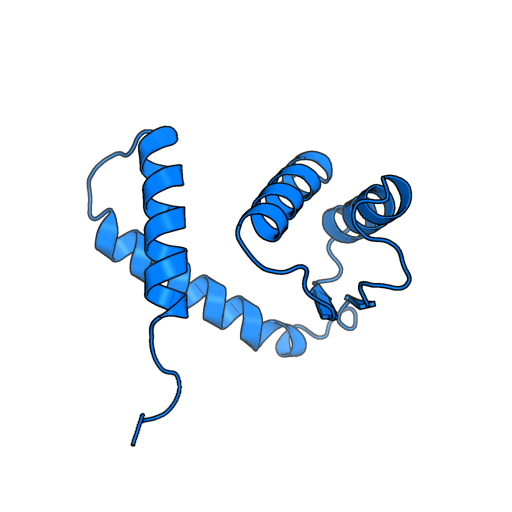6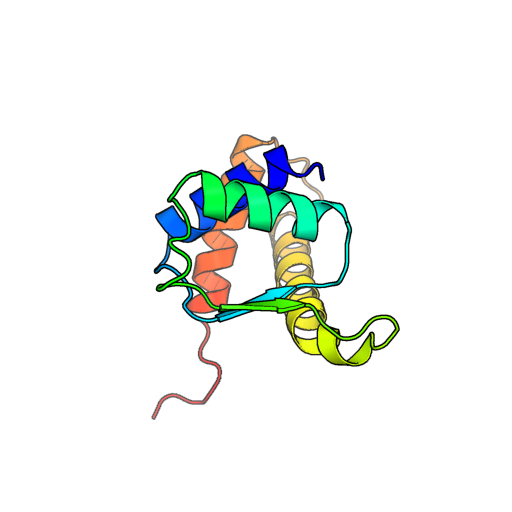.012 -7.254 4.717 1.00 90.75 98 ASP A O 1
ATOM 774 N N . GLU A 1 99 ? -5.544 -7.033 6.895 1.00 91.88 99 GLU A N 1
ATOM 775 C CA . GLU A 1 99 ? -5.883 -8.413 7.261 1.00 91.88 99 GLU A CA 1
ATOM 776 C C . GLU A 1 99 ? -7.355 -8.733 6.960 1.00 91.88 99 GLU A C 1
ATOM 778 O O . GLU A 1 99 ? -7.635 -9.642 6.183 1.00 91.88 99 GLU A O 1
ATOM 783 N N . ILE A 1 100 ? -8.293 -7.905 7.435 1.00 92.62 100 ILE A N 1
ATOM 784 C CA . ILE A 1 100 ? -9.739 -8.103 7.216 1.00 92.62 100 ILE A CA 1
ATOM 785 C C . ILE A 1 100 ? -10.100 -8.142 5.723 1.00 92.62 100 ILE A C 1
ATOM 787 O O . ILE A 1 100 ? -10.971 -8.905 5.299 1.00 92.62 100 ILE A O 1
ATOM 791 N N . ILE A 1 101 ? -9.481 -7.283 4.907 1.00 91.06 101 ILE A N 1
ATOM 792 C CA . ILE A 1 101 ? -9.750 -7.241 3.465 1.00 91.06 101 ILE A CA 1
ATOM 793 C C . ILE A 1 101 ? -9.229 -8.509 2.783 1.00 91.06 101 ILE A C 1
ATOM 795 O O . ILE A 1 101 ? -9.915 -9.023 1.900 1.00 91.06 101 ILE A O 1
ATOM 799 N N . ASN A 1 102 ? -8.062 -9.013 3.189 1.00 88.62 102 ASN A N 1
ATOM 800 C CA . ASN A 1 102 ? -7.449 -10.204 2.600 1.00 88.62 102 ASN A CA 1
ATOM 801 C C . ASN A 1 102 ? -8.086 -11.519 3.089 1.00 88.62 102 ASN A C 1
ATOM 803 O O . ASN A 1 102 ? -8.102 -12.491 2.339 1.00 88.62 102 ASN A O 1
ATOM 807 N N . GLU A 1 103 ? -8.641 -11.557 4.302 1.00 90.19 103 GLU A N 1
ATOM 808 C CA . GLU A 1 103 ? -9.387 -12.714 4.823 1.00 90.19 103 GLU A CA 1
ATOM 809 C C . GLU A 1 103 ? -10.757 -12.894 4.163 1.00 90.19 103 GLU A C 1
ATOM 811 O O . GLU A 1 103 ? -11.355 -13.971 4.229 1.00 90.19 103 GLU A O 1
ATOM 816 N N . ARG A 1 104 ? -11.286 -11.848 3.520 1.00 86.81 104 ARG A N 1
ATOM 817 C CA . ARG A 1 104 ? -12.598 -11.913 2.886 1.00 86.81 104 ARG A CA 1
ATOM 818 C C . ARG A 1 104 ? -12.552 -12.825 1.650 1.00 86.81 104 ARG A C 1
ATOM 820 O O . ARG A 1 104 ? -11.884 -12.479 0.674 1.00 86.81 104 ARG A O 1
ATOM 827 N N . PRO A 1 105 ? -13.329 -13.923 1.617 1.00 87.19 105 PRO A N 1
ATOM 828 C CA . PRO A 1 105 ? -13.352 -14.808 0.463 1.00 87.19 105 PRO A CA 1
ATOM 829 C C . PRO A 1 105 ? -13.918 -14.080 -0.766 1.00 87.19 105 PRO A C 1
ATOM 831 O O . PRO A 1 105 ? -14.929 -13.375 -0.689 1.00 87.19 105 PRO A O 1
ATOM 834 N N . LEU A 1 106 ? -13.229 -14.225 -1.902 1.00 84.06 106 LEU A N 1
ATOM 835 C CA . LEU A 1 106 ? -13.646 -13.652 -3.190 1.00 84.06 106 LEU A CA 1
ATOM 836 C C . LEU A 1 106 ? -14.693 -14.513 -3.904 1.00 84.06 106 LEU A C 1
ATOM 838 O O . LEU A 1 106 ? -15.421 -14.016 -4.761 1.00 84.06 106 LEU A O 1
ATOM 842 N N . VAL A 1 107 ? -14.735 -15.793 -3.552 1.00 88.69 107 VAL A N 1
ATOM 843 C CA . VAL A 1 107 ? -15.653 -16.807 -4.066 1.00 88.69 107 VAL A CA 1
ATOM 844 C C . VAL A 1 107 ? -16.262 -17.540 -2.884 1.00 88.69 107 VAL A C 1
ATOM 846 O O . VAL A 1 107 ? -15.663 -17.568 -1.808 1.00 88.69 107 VAL A O 1
ATOM 849 N N . ASP A 1 108 ? -17.438 -18.123 -3.075 1.00 83.19 108 ASP A N 1
ATOM 850 C CA . ASP A 1 108 ? -18.047 -18.950 -2.041 1.00 83.19 108 ASP A CA 1
ATOM 851 C C . ASP A 1 108 ? -17.118 -20.127 -1.711 1.00 83.19 108 ASP A C 1
ATOM 853 O O . ASP A 1 108 ? -16.564 -20.772 -2.605 1.00 83.19 108 ASP A O 1
ATOM 857 N N . LEU A 1 109 ? -16.899 -20.355 -0.418 1.00 78.31 109 LEU A N 1
ATOM 858 C CA . LEU A 1 109 ? -16.156 -21.510 0.072 1.00 78.31 109 LEU A CA 1
ATOM 859 C C . LEU A 1 109 ? -17.166 -22.649 0.246 1.00 78.31 109 LEU A C 1
ATOM 861 O O . LEU A 1 109 ? -18.121 -22.491 1.010 1.00 78.31 109 LEU A O 1
ATOM 865 N N . GLU A 1 110 ? -16.981 -23.737 -0.505 1.00 67.75 110 GLU A N 1
ATOM 866 C CA . GLU A 1 110 ? -17.739 -24.990 -0.344 1.00 67.75 110 GLU A CA 1
ATOM 867 C C . GLU A 1 110 ? -17.481 -25.659 1.014 1.00 67.75 110 GLU A C 1
ATOM 869 O O . GLU A 1 110 ? -16.326 -25.603 1.504 1.00 67.75 110 GLU A O 1
#

Radius of gyration: 15.96 Å; Cα contacts (8 Å, |Δi|>4): 65; chains: 1; bounding box: 38×37×38 Å

pLDDT: mean 86.11, std 8.21, range [52.41, 95.25]

InterPro domains:
  IPR012337 Ribonuclease H-like superfamily [SSF53098] (1-106)
  IPR036397 Ribonuclease H superfamily [G3DSA:3.30.420.10] (1-109)

Mean predicted aligned error: 5.87 Å

Solvent-accessible surface area (backbone atoms only — not comparable to full-atom values): 6681 Å² total; per-residue (Å²): 130,54,32,69,57,47,49,55,51,50,51,57,50,37,75,74,53,72,77,64,52,72,45,81,43,68,80,48,68,46,53,60,53,26,52,53,52,36,42,76,67,61,80,37,46,77,94,58,40,50,80,43,64,53,62,89,94,45,69,77,80,45,51,66,64,52,51,50,52,50,50,53,53,51,52,48,50,66,72,52,63,89,59,90,72,55,76,66,59,48,52,52,50,52,51,55,50,50,52,57,60,70,70,51,75,92,60,89,81,130

Foldseek 3Di:
DALVVVLVVVVVVCVVDPDDAEDEDEPPPRPVVNVVVCCVVVVCVVVRHDYHYDDVPCCVVVVVVVVVVVVLVVVLCVVCPPPDDDPVVSVVVSVVSVVVVVPDDPDDDD

Nearest PDB structures (foldseek):
  1cz9-assembly1_A-2  TM=7.646E-01  e=1.315E-01  Avian sarcoma virus
  7ku7-assembly1_F  TM=7.632E-01  e=1.714E-01  Rous sarcoma virus (strain Schmidt-Ruppin A)
  7jn3-assembly1_H  TM=7.099E-01  e=1.315E-01  Rous sarcoma virus (strain Schmidt-Ruppin A)
  3om1-assembly1_A  TM=6.362E-01  e=3.368E+00  Rattus norvegicus
  5tpz-assembly1_A  TM=6.546E-01  e=5.010E+00  Xenopus laevis

Secondary structure (DSSP, 8-state):
--HHHHHHHHHHHHHHSPPPSEEEE---HHHHHHHHHHHHTTSS-TTT-EEEEPPTT-GGGGHHHHHHHHHHHHHHHHHHTT----HHHHHHHHHHHHHHHHHS-SS---

Sequence (110 aa):
MSAEQFVQAFRRFISRGKQPQYLTFDNAKNLITASKVLVESGTAENETMDWEFITPGAPWQGGVYERMVGVVKGSLRKAIGTKPLNNRDLITLVIELDEIINERPLVDLE